Protein AF-A0A9P5S7V0-F1 (afdb_monomer)

Organism: NCBI:txid64525

Sequence (151 aa):
SNAIGNNGAQALSEAVKTNPTLTTLSLVNNLLGDSGAPALSGALKINSTLTTLELQSNSIRHIGAQALSAALDVNLTLTSLNLEYNLTGDNGAQVLYEALKQLYSDHFALLKKTRSEQKPPLWHYWGSPAFDWMLREVLHILAIFKPVVSL

Mean predicted aligned error: 12.83 Å

InterPro domains:
  IPR001611 Leucine-rich repeat [PF13516] (18-40)
  IPR001611 Leucine-rich repeat [PF13516] (47-69)
  IPR001611 Leucine-rich repeat [PF13516] (75-95)
  IPR027038 Ran GTPase-activating protein [PTHR24113] (2-105)
  IPR032675 Leucine-rich repeat domain superfamily [G3DSA:3.80.10.10] (1-120)

Foldseek 3Di:
DCQCEQVNLLVVLVVLLPDQAAAEDAPAQRQPELNSLLSNLVSLLRHQRHQEYHHENNQYAQNSLLSNLNSLLRHLRHNYDHHHNYHHPPNSVVSNVVSVVNSVVVVVVVVVVVVVVDDDDDPPCPPDPVVVVVVVVVVVVVVVPDDDPDD

Secondary structure (DSSP, 8-state):
----HHHHHHHHHHHHHH-SS--EEE-TT---HHHHHHHHHHHHTT-SS--EEE-TTS--BHHHHHHHHHHHTT-SS--EEE-TT-B-HHHHHHHHHHHHHHHHHHHHHHHHHHHHHS-S--TT-TT-HHHHHHHHHHHHHHHHT------

pLDDT: mean 73.36, std 17.11, range [37.09, 91.75]

Structure (mmCIF, N/CA/C/O backbone):
data_AF-A0A9P5S7V0-F1
#
_entry.id   AF-A0A9P5S7V0-F1
#
loop_
_atom_site.group_PDB
_atom_site.id
_atom_site.type_symbol
_atom_site.label_atom_id
_atom_site.label_alt_id
_atom_site.label_comp_id
_atom_site.label_asym_id
_atom_site.label_entity_id
_atom_site.label_seq_id
_atom_site.pdbx_PDB_ins_code
_atom_site.Cartn_x
_atom_site.Cartn_y
_atom_site.Cartn_z
_atom_site.occupancy
_atom_site.B_iso_or_equiv
_atom_site.auth_seq_id
_atom_site.auth_comp_id
_atom_site.auth_asym_id
_atom_site.auth_atom_id
_atom_site.pdbx_PDB_model_num
ATOM 1 N N . SER A 1 1 ? -3.559 -0.222 -17.811 1.00 53.03 1 SER A N 1
ATOM 2 C CA . SER A 1 1 ? -2.379 0.484 -17.292 1.00 53.03 1 SER A CA 1
ATOM 3 C C . SER A 1 1 ? -2.517 1.953 -17.607 1.00 53.03 1 SER A C 1
ATOM 5 O O . SER A 1 1 ? -2.733 2.250 -18.775 1.00 53.03 1 SER A O 1
ATOM 7 N N . ASN A 1 2 ? -2.432 2.844 -16.614 1.00 63.09 2 ASN A N 1
ATOM 8 C CA . ASN A 1 2 ? -2.445 4.295 -16.863 1.00 63.09 2 ASN A CA 1
ATOM 9 C C . ASN A 1 2 ? -1.030 4.892 -16.942 1.00 63.09 2 ASN A C 1
ATOM 11 O O . ASN A 1 2 ? -0.900 6.105 -17.050 1.00 63.09 2 ASN A O 1
ATOM 15 N N . ALA A 1 3 ? 0.021 4.059 -16.884 1.00 68.50 3 ALA A N 1
ATOM 16 C CA . ALA A 1 3 ? 1.425 4.474 -16.987 1.00 68.50 3 ALA A CA 1
ATOM 17 C C . ALA A 1 3 ? 1.804 5.666 -16.082 1.00 68.50 3 ALA A C 1
ATOM 19 O O . ALA A 1 3 ? 2.638 6.489 -16.445 1.00 68.50 3 ALA A O 1
ATOM 20 N N . ILE A 1 4 ? 1.201 5.738 -14.891 1.00 77.25 4 ILE A N 1
ATOM 21 C CA . ILE A 1 4 ? 1.467 6.769 -13.877 1.00 77.25 4 ILE A CA 1
ATOM 22 C C . ILE A 1 4 ? 2.973 6.855 -13.584 1.00 77.25 4 ILE A C 1
ATOM 24 O O . ILE A 1 4 ? 3.531 7.950 -13.476 1.00 77.25 4 ILE A O 1
ATOM 28 N N . GLY A 1 5 ? 3.632 5.693 -13.492 1.00 77.31 5 GLY A N 1
ATOM 29 C CA . GLY A 1 5 ? 5.067 5.593 -13.259 1.00 77.31 5 GLY A CA 1
ATOM 30 C C . GLY A 1 5 ? 5.497 6.223 -11.933 1.00 77.31 5 GLY A C 1
ATOM 31 O O . GLY A 1 5 ? 4.682 6.582 -11.082 1.00 77.31 5 GLY A O 1
ATOM 32 N N . ASN A 1 6 ? 6.806 6.383 -11.754 1.00 78.62 6 ASN A N 1
ATOM 33 C CA . ASN A 1 6 ? 7.385 6.864 -10.494 1.00 78.62 6 ASN A CA 1
ATOM 34 C C . ASN A 1 6 ? 6.966 8.305 -10.157 1.00 78.62 6 ASN A C 1
ATOM 36 O O . ASN A 1 6 ? 6.638 8.610 -9.014 1.00 78.62 6 ASN A O 1
ATOM 40 N N . ASN A 1 7 ? 6.942 9.189 -11.158 1.00 82.44 7 ASN A N 1
ATOM 41 C CA . ASN A 1 7 ? 6.613 10.602 -10.951 1.00 82.44 7 ASN A CA 1
ATOM 42 C C . ASN A 1 7 ? 5.131 10.784 -10.609 1.00 82.44 7 ASN A C 1
ATOM 44 O O . ASN A 1 7 ? 4.783 11.572 -9.732 1.00 82.44 7 ASN A O 1
ATOM 48 N N . GLY A 1 8 ? 4.251 10.024 -11.266 1.00 83.25 8 GLY A N 1
ATOM 49 C CA . GLY A 1 8 ? 2.839 10.034 -10.923 1.00 83.25 8 GLY A CA 1
ATOM 50 C C . GLY A 1 8 ? 2.579 9.398 -9.553 1.00 83.25 8 GLY A C 1
ATOM 51 O O . GLY A 1 8 ? 1.718 9.884 -8.826 1.00 83.25 8 GLY A O 1
ATOM 52 N N . ALA A 1 9 ? 3.360 8.384 -9.154 1.00 84.31 9 ALA A N 1
ATOM 53 C CA . ALA A 1 9 ? 3.319 7.830 -7.799 1.00 84.31 9 ALA A CA 1
ATOM 54 C C . ALA A 1 9 ? 3.605 8.913 -6.757 1.00 84.31 9 ALA A C 1
ATOM 56 O O . ALA A 1 9 ? 2.872 9.038 -5.784 1.00 84.31 9 ALA A O 1
ATOM 57 N N . GLN A 1 10 ? 4.636 9.728 -6.991 1.00 86.62 10 GLN A N 1
ATOM 58 C CA . GLN A 1 10 ? 5.008 10.821 -6.101 1.00 86.62 10 GLN A CA 1
ATOM 59 C C . GLN A 1 10 ? 3.902 11.877 -5.989 1.00 86.62 10 GLN A C 1
ATOM 61 O O . GLN A 1 10 ? 3.523 12.246 -4.879 1.00 86.62 10 GLN A O 1
ATOM 66 N N . ALA A 1 11 ? 3.335 12.311 -7.117 1.00 86.25 11 ALA A N 1
ATOM 67 C CA . ALA A 1 11 ? 2.231 13.270 -7.115 1.00 86.25 11 ALA A CA 1
ATOM 68 C C . ALA A 1 11 ? 0.988 12.719 -6.389 1.00 86.25 11 ALA A C 1
ATOM 70 O O . ALA A 1 11 ? 0.344 13.423 -5.610 1.00 86.25 11 ALA A O 1
ATOM 71 N N . LEU A 1 12 ? 0.670 11.437 -6.592 1.00 87.44 12 LEU A N 1
ATOM 72 C CA . LEU A 1 12 ? -0.420 10.772 -5.881 1.00 87.44 12 LEU A CA 1
ATOM 73 C C . LEU A 1 12 ? -0.150 10.664 -4.385 1.00 87.44 12 LEU A C 1
ATOM 75 O O . LEU A 1 12 ? -1.057 10.893 -3.594 1.00 87.44 12 LEU A O 1
ATOM 79 N N . SER A 1 13 ? 1.079 10.361 -3.981 1.00 87.00 13 SER A N 1
ATOM 80 C CA . SER A 1 13 ? 1.465 10.317 -2.573 1.00 87.00 13 SER A CA 1
ATOM 81 C C . SER A 1 13 ? 1.233 11.648 -1.866 1.00 87.00 13 SER A C 1
ATOM 83 O O . SER A 1 13 ? 0.723 11.668 -0.745 1.00 87.00 13 SER A O 1
ATOM 85 N N . GLU A 1 14 ? 1.548 12.768 -2.513 1.00 88.31 14 GLU A N 1
ATOM 86 C CA . GLU A 1 14 ? 1.282 14.102 -1.962 1.00 88.31 14 GLU A CA 1
ATOM 87 C C . GLU A 1 14 ? -0.221 14.372 -1.805 1.00 88.31 14 GLU A C 1
ATOM 89 O O . GLU A 1 14 ? -0.657 14.896 -0.773 1.00 88.31 14 GLU A O 1
ATOM 94 N N . ALA A 1 15 ? -1.029 13.938 -2.776 1.00 87.75 15 ALA A N 1
ATOM 95 C CA . ALA A 1 15 ? -2.483 14.037 -2.701 1.00 87.75 15 ALA A CA 1
ATOM 96 C C . ALA A 1 15 ? -3.068 13.146 -1.590 1.00 87.75 15 ALA A C 1
ATOM 98 O O . ALA A 1 15 ? -3.876 13.606 -0.786 1.00 87.75 15 ALA A O 1
ATOM 99 N N . VAL A 1 16 ? -2.638 11.885 -1.492 1.00 88.56 16 VAL A N 1
ATOM 100 C CA . VAL A 1 16 ? -3.121 10.919 -0.489 1.00 88.56 16 VAL A CA 1
ATOM 101 C C . VAL A 1 16 ? -2.769 11.379 0.919 1.00 88.56 16 VAL A C 1
ATOM 103 O O . VAL A 1 16 ? -3.610 11.329 1.811 1.00 88.56 16 VAL A O 1
ATOM 106 N N . LYS A 1 17 ? -1.556 11.895 1.120 1.00 88.56 17 LYS A N 1
ATOM 107 C CA . LYS A 1 17 ? -1.085 12.404 2.414 1.00 88.56 17 LYS A CA 1
ATOM 108 C C . LYS A 1 17 ? -2.016 13.454 3.027 1.00 88.56 17 LYS A C 1
ATOM 110 O O . LYS A 1 17 ? -2.114 13.531 4.247 1.00 88.56 17 LYS A O 1
ATOM 115 N N . THR A 1 18 ? -2.663 14.272 2.201 1.00 86.06 18 THR A N 1
ATOM 116 C CA . THR A 1 18 ? -3.497 15.395 2.652 1.00 86.06 18 THR A CA 1
ATOM 117 C C . THR A 1 18 ? -4.993 15.133 2.518 1.00 86.06 18 THR A C 1
ATOM 119 O O . THR A 1 18 ? -5.785 15.946 2.988 1.00 86.06 18 THR A O 1
ATOM 122 N N . ASN A 1 19 ? -5.397 14.011 1.916 1.00 86.94 19 ASN A N 1
ATOM 123 C CA . ASN A 1 19 ? -6.800 13.706 1.673 1.00 86.94 19 ASN A CA 1
ATOM 124 C C . ASN A 1 19 ? -7.474 13.102 2.926 1.00 86.94 19 ASN A C 1
ATOM 126 O O . ASN A 1 19 ? -7.164 11.968 3.302 1.00 86.94 19 ASN A O 1
ATOM 130 N N . PRO A 1 20 ? -8.432 13.808 3.560 1.00 86.44 20 PRO A N 1
ATOM 131 C CA . PRO A 1 20 ? -9.055 13.345 4.794 1.00 86.44 20 PRO A CA 1
ATOM 132 C C . PRO A 1 20 ? -10.262 12.421 4.560 1.00 86.44 20 PRO A C 1
ATOM 134 O O . PRO A 1 20 ? -10.887 11.988 5.522 1.00 86.44 20 PRO A O 1
ATOM 137 N N . THR A 1 21 ? -10.636 12.135 3.310 1.00 90.25 21 THR A N 1
ATOM 138 C CA . THR A 1 21 ? -11.846 11.359 2.983 1.00 90.25 21 THR A CA 1
ATOM 139 C C . THR A 1 21 ? -11.570 10.096 2.179 1.00 90.25 21 THR A C 1
ATOM 141 O O . THR A 1 21 ? -12.439 9.230 2.093 1.00 90.25 21 THR A O 1
ATOM 144 N N . LEU A 1 22 ? -10.385 9.969 1.582 1.00 90.88 22 LEU A N 1
ATOM 145 C CA . LEU A 1 22 ? -10.043 8.827 0.748 1.00 90.88 22 LEU A CA 1
ATOM 146 C C . LEU A 1 22 ? -9.828 7.573 1.600 1.00 90.88 22 LEU A C 1
ATOM 148 O O . LEU A 1 22 ? -8.841 7.468 2.318 1.00 90.88 22 LEU A O 1
ATOM 152 N N . THR A 1 23 ? -10.732 6.604 1.469 1.00 90.94 23 THR A N 1
ATOM 153 C CA . THR A 1 23 ? -10.661 5.319 2.181 1.00 90.94 23 THR A CA 1
ATOM 154 C C . THR A 1 23 ? -10.072 4.196 1.332 1.00 90.94 23 THR A C 1
ATOM 156 O O . THR A 1 23 ? -9.454 3.282 1.867 1.00 90.94 23 THR A O 1
ATOM 159 N N . THR A 1 24 ? -10.229 4.260 0.008 1.00 90.31 24 THR A N 1
ATOM 160 C CA . THR A 1 24 ? -9.762 3.228 -0.929 1.00 90.31 24 THR A CA 1
ATOM 161 C C . THR A 1 24 ? -8.972 3.860 -2.065 1.00 90.31 24 THR A C 1
ATOM 163 O O . THR A 1 24 ? -9.449 4.795 -2.707 1.00 90.31 24 THR A O 1
ATOM 166 N N . LEU A 1 25 ? -7.780 3.330 -2.338 1.00 90.50 25 LEU A N 1
ATOM 167 C CA . LEU A 1 25 ? -6.928 3.746 -3.447 1.00 90.50 25 LEU A CA 1
ATOM 168 C C . LEU A 1 25 ? -6.529 2.530 -4.281 1.00 90.50 25 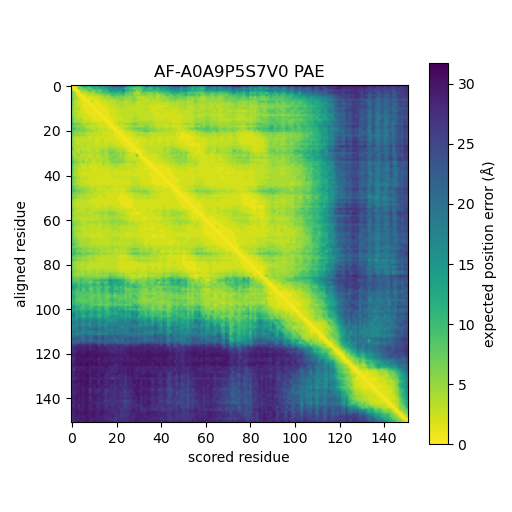LEU A C 1
ATOM 170 O O . LEU A 1 25 ? -5.844 1.636 -3.788 1.00 90.50 25 LEU A O 1
ATOM 174 N N . SER A 1 26 ? -6.914 2.539 -5.559 1.00 90.44 26 SER A N 1
ATOM 175 C CA . SER A 1 26 ? -6.518 1.510 -6.518 1.00 90.44 26 SER A CA 1
ATOM 176 C C . SER A 1 26 ? -5.538 2.050 -7.543 1.00 90.44 26 SER A C 1
ATOM 178 O O . SER A 1 26 ? -5.831 2.980 -8.295 1.00 90.44 26 SER A O 1
ATOM 180 N N . LEU A 1 27 ? -4.349 1.454 -7.554 1.00 88.06 27 LEU A N 1
ATOM 181 C CA . LEU A 1 27 ? -3.259 1.749 -8.472 1.00 88.06 27 LEU A CA 1
ATOM 182 C C . LEU A 1 27 ? -2.854 0.504 -9.259 1.00 88.06 27 LEU A C 1
ATOM 184 O O . LEU A 1 27 ? -1.711 0.404 -9.700 1.00 88.06 27 LEU A O 1
ATOM 188 N N . VAL A 1 28 ? -3.783 -0.412 -9.515 1.00 87.62 28 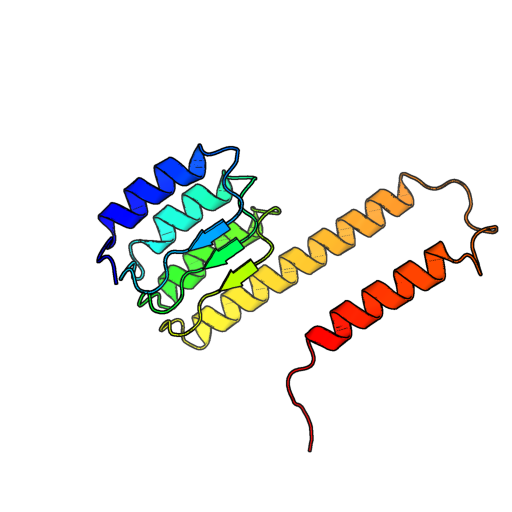VAL A N 1
ATOM 189 C CA . VAL A 1 28 ? -3.543 -1.623 -10.310 1.00 87.62 28 VAL A CA 1
ATOM 190 C C . VAL A 1 28 ? -2.917 -1.290 -11.671 1.00 87.62 28 VAL A C 1
ATOM 192 O O . VAL A 1 28 ? -3.428 -0.461 -12.427 1.00 87.62 28 VAL A O 1
ATOM 195 N N . ASN A 1 29 ? -1.831 -1.986 -12.014 1.00 87.38 29 ASN A N 1
ATOM 196 C CA . ASN A 1 29 ? -1.174 -1.922 -13.319 1.00 87.38 29 ASN A CA 1
ATOM 197 C C . ASN A 1 29 ? -0.653 -0.518 -13.694 1.00 87.38 29 ASN A C 1
ATOM 199 O O . ASN A 1 29 ? -0.895 -0.034 -14.799 1.00 87.38 29 ASN A O 1
ATOM 203 N N . ASN A 1 30 ? 0.063 0.159 -12.794 1.00 87.38 30 ASN A N 1
ATOM 204 C CA . ASN A 1 30 ? 0.560 1.529 -12.991 1.00 87.38 30 ASN A CA 1
ATOM 205 C C . ASN A 1 30 ? 2.084 1.683 -13.054 1.00 87.38 30 ASN A C 1
ATOM 207 O O . ASN A 1 30 ? 2.570 2.812 -13.126 1.00 87.38 30 ASN A O 1
ATOM 211 N N . LEU A 1 31 ? 2.823 0.570 -13.116 1.00 85.81 31 LEU A N 1
ATOM 212 C CA . LEU A 1 31 ? 4.280 0.550 -13.301 1.00 85.81 31 LEU A CA 1
ATOM 213 C C . LEU A 1 31 ? 5.037 1.391 -12.255 1.00 85.81 31 LEU A C 1
ATOM 215 O O . LEU A 1 31 ? 6.005 2.072 -12.583 1.00 85.81 31 LEU A O 1
ATOM 219 N N . LEU A 1 32 ? 4.589 1.356 -10.997 1.00 86.38 32 LEU A N 1
ATOM 220 C CA . LEU A 1 32 ? 5.201 2.124 -9.904 1.00 86.38 32 LEU A CA 1
ATOM 221 C C . LEU A 1 32 ? 6.644 1.694 -9.604 1.00 86.38 32 LEU A C 1
ATOM 223 O O . LEU A 1 32 ? 7.447 2.509 -9.156 1.00 86.38 32 LEU A O 1
ATOM 227 N N . GLY A 1 33 ? 6.961 0.410 -9.799 1.00 86.62 33 GLY A N 1
ATOM 228 C CA . GLY A 1 33 ? 8.270 -0.161 -9.496 1.00 86.62 33 GLY A CA 1
ATOM 229 C C . GLY A 1 33 ? 8.720 0.039 -8.043 1.00 86.62 33 GLY A C 1
ATOM 230 O O . GLY A 1 33 ? 7.962 0.455 -7.166 1.00 86.62 33 GLY A O 1
ATOM 231 N N . ASP A 1 34 ? 9.999 -0.236 -7.785 1.00 88.06 34 ASP A N 1
ATOM 232 C CA . ASP A 1 34 ? 10.603 -0.005 -6.465 1.00 88.06 34 ASP A CA 1
ATOM 233 C C . ASP A 1 34 ? 10.791 1.481 -6.145 1.00 88.06 34 ASP A C 1
ATOM 235 O O . ASP A 1 34 ? 10.849 1.854 -4.979 1.00 88.06 34 ASP A O 1
ATOM 239 N N . SER A 1 35 ? 10.882 2.344 -7.158 1.00 87.56 35 SER A N 1
ATOM 240 C CA . SER A 1 35 ? 11.130 3.775 -6.960 1.00 87.56 35 SER A CA 1
ATOM 241 C C . SER A 1 35 ? 9.876 4.553 -6.553 1.00 87.56 35 SER A C 1
ATOM 243 O O . SER A 1 35 ? 9.996 5.555 -5.852 1.00 87.56 35 SER A O 1
ATOM 245 N N . GLY A 1 36 ? 8.678 4.110 -6.953 1.00 86.94 36 GLY A N 1
ATOM 246 C CA . GLY A 1 36 ? 7.413 4.729 -6.540 1.00 86.94 36 GLY A CA 1
ATOM 247 C C . GLY A 1 36 ? 6.943 4.312 -5.140 1.00 86.94 36 GLY A C 1
ATOM 248 O O . GLY A 1 36 ? 6.257 5.076 -4.460 1.00 86.94 36 GLY A O 1
ATOM 249 N N . ALA A 1 37 ? 7.336 3.125 -4.669 1.00 89.81 37 ALA A N 1
ATOM 250 C CA . ALA A 1 37 ? 6.892 2.581 -3.383 1.00 89.81 37 ALA A CA 1
ATOM 251 C C . ALA A 1 37 ? 7.312 3.414 -2.143 1.00 89.81 37 ALA A C 1
ATOM 253 O O . ALA A 1 37 ? 6.472 3.601 -1.260 1.00 89.81 37 ALA A O 1
ATOM 254 N N . PRO A 1 38 ? 8.533 3.989 -2.053 1.00 91.75 38 PRO A N 1
ATOM 255 C CA . PRO A 1 38 ? 8.917 4.874 -0.951 1.00 91.75 38 PRO A CA 1
ATOM 256 C C . PRO A 1 38 ? 8.049 6.127 -0.829 1.00 91.75 38 PRO A C 1
ATOM 258 O O . PRO A 1 38 ? 7.737 6.550 0.284 1.00 91.75 38 PRO A O 1
ATOM 261 N N . ALA A 1 39 ? 7.618 6.703 -1.955 1.00 90.75 39 ALA A N 1
ATOM 262 C CA . ALA A 1 39 ? 6.729 7.858 -1.934 1.00 90.75 39 ALA A CA 1
ATOM 263 C C . ALA A 1 39 ? 5.367 7.482 -1.334 1.00 90.75 39 ALA A C 1
ATOM 265 O O . ALA A 1 39 ? 4.834 8.205 -0.491 1.00 90.75 39 ALA A O 1
ATOM 266 N N . LEU A 1 40 ? 4.792 6.343 -1.740 1.00 90.75 40 LEU A N 1
ATOM 267 C CA . LEU A 1 40 ? 3.530 5.838 -1.180 1.00 90.75 40 LEU A CA 1
ATOM 268 C C . LEU A 1 40 ? 3.674 5.500 0.303 1.00 90.75 40 LEU A C 1
ATOM 270 O O . LEU A 1 40 ? 2.836 5.911 1.099 1.00 90.75 40 LEU A O 1
ATOM 274 N N . SER A 1 41 ? 4.770 4.848 0.689 1.00 91.50 41 SER A N 1
ATOM 275 C CA . SER A 1 41 ? 5.104 4.586 2.091 1.00 91.50 41 SER A CA 1
ATOM 276 C C . SER A 1 41 ? 5.098 5.872 2.921 1.00 91.50 41 SER A C 1
ATOM 278 O O . SER A 1 41 ? 4.392 5.956 3.923 1.00 91.50 41 SER A O 1
ATOM 280 N N . GLY A 1 42 ? 5.795 6.922 2.477 1.00 91.75 42 GLY A N 1
ATOM 281 C CA . GLY A 1 42 ? 5.822 8.208 3.180 1.00 91.75 42 GLY A CA 1
ATOM 282 C C . GLY A 1 42 ? 4.441 8.855 3.340 1.00 91.75 42 GLY A C 1
ATOM 283 O O . GLY A 1 42 ? 4.166 9.453 4.381 1.00 91.75 42 GLY A O 1
ATOM 284 N N . ALA A 1 43 ? 3.562 8.713 2.346 1.00 91.31 43 ALA A N 1
ATOM 285 C CA . ALA A 1 43 ? 2.183 9.191 2.432 1.00 91.31 43 ALA A CA 1
ATOM 286 C C . ALA A 1 43 ? 1.348 8.373 3.423 1.00 91.31 43 ALA A C 1
ATOM 288 O O . ALA A 1 43 ? 0.645 8.953 4.249 1.00 91.31 43 ALA A O 1
ATOM 289 N N . LEU A 1 44 ? 1.470 7.043 3.389 1.00 90.31 44 LEU A N 1
ATOM 290 C CA . LEU A 1 44 ? 0.779 6.135 4.303 1.00 90.31 44 LEU A CA 1
ATOM 291 C C . LEU A 1 44 ? 1.160 6.388 5.761 1.00 90.31 44 LEU A C 1
ATOM 293 O O . LEU A 1 44 ? 0.297 6.329 6.618 1.00 90.31 44 LEU A O 1
ATOM 297 N N . LYS A 1 45 ? 2.408 6.741 6.076 1.00 90.81 45 LYS A N 1
ATOM 298 C CA . LYS A 1 45 ? 2.797 7.059 7.467 1.00 90.81 45 LYS A CA 1
ATOM 299 C C . LYS A 1 45 ? 2.028 8.234 8.078 1.00 90.81 45 LYS A C 1
ATOM 301 O O . LYS A 1 45 ? 2.030 8.396 9.292 1.00 90.81 45 LYS A O 1
ATOM 306 N N . ILE A 1 46 ? 1.448 9.086 7.237 1.00 90.81 46 ILE A N 1
ATOM 307 C CA . ILE A 1 46 ? 0.817 10.345 7.639 1.00 90.81 46 ILE A CA 1
ATOM 308 C C . ILE A 1 46 ? -0.696 10.277 7.450 1.00 90.81 46 ILE A C 1
ATOM 310 O O . ILE A 1 46 ? -1.440 10.819 8.264 1.00 90.81 46 ILE A O 1
ATOM 314 N N . ASN A 1 47 ? -1.154 9.621 6.385 1.00 89.00 47 ASN A N 1
ATOM 315 C CA . ASN A 1 47 ? -2.568 9.437 6.128 1.00 89.00 47 ASN A CA 1
ATOM 316 C C . ASN A 1 47 ? -3.176 8.458 7.152 1.00 89.00 47 ASN A C 1
ATOM 318 O O . ASN A 1 47 ? -2.680 7.350 7.338 1.00 89.00 47 ASN A O 1
ATOM 322 N N . SER A 1 48 ? -4.267 8.882 7.788 1.00 86.75 48 SER A N 1
ATOM 323 C CA . SER A 1 48 ? -4.992 8.131 8.819 1.00 86.75 48 SER A CA 1
ATOM 324 C C . SER A 1 48 ? -6.421 7.758 8.404 1.00 86.75 48 SER A C 1
ATOM 326 O O . SER A 1 48 ? -7.272 7.490 9.250 1.00 86.75 48 SER A O 1
ATOM 328 N N . THR A 1 49 ? -6.721 7.810 7.107 1.00 89.25 49 THR A N 1
ATOM 329 C CA . THR A 1 49 ? -8.082 7.672 6.560 1.00 89.25 49 THR A CA 1
ATOM 330 C C . THR A 1 49 ? -8.185 6.548 5.535 1.00 89.25 49 THR A C 1
ATOM 332 O O . THR A 1 49 ? -9.249 5.945 5.388 1.00 89.25 49 THR A O 1
ATOM 335 N N . LEU A 1 50 ? -7.077 6.222 4.871 1.00 89.38 50 LEU A N 1
ATOM 336 C CA . LEU A 1 50 ? -6.976 5.158 3.893 1.00 89.38 50 LEU A CA 1
ATOM 337 C C . LEU A 1 50 ? -6.981 3.797 4.591 1.00 89.38 50 LEU A C 1
ATOM 339 O O . LEU A 1 50 ? -6.081 3.470 5.360 1.00 89.38 50 LEU A O 1
ATOM 343 N N . THR A 1 51 ? -7.979 2.983 4.266 1.00 86.56 51 THR A N 1
ATOM 344 C CA . THR A 1 51 ? -8.143 1.629 4.801 1.00 86.56 51 THR A CA 1
ATOM 345 C C . THR A 1 51 ? -7.731 0.561 3.795 1.00 86.56 51 THR A C 1
ATOM 347 O O . THR A 1 51 ? -7.261 -0.501 4.196 1.00 86.56 51 THR A O 1
ATOM 350 N N . THR A 1 52 ? -7.855 0.841 2.493 1.00 86.38 52 THR A N 1
ATOM 351 C CA . THR A 1 52 ? -7.584 -0.126 1.419 1.00 86.38 52 THR A CA 1
ATOM 352 C C . THR A 1 52 ? -6.642 0.441 0.361 1.00 86.38 52 THR A C 1
ATOM 354 O O . THR A 1 52 ? -6.911 1.496 -0.221 1.00 86.38 52 THR A O 1
ATOM 357 N N . LEU A 1 53 ? -5.560 -0.288 0.075 1.00 89.69 53 LEU A N 1
ATOM 358 C CA . LEU A 1 53 ? -4.587 0.032 -0.967 1.00 89.69 53 LEU A CA 1
ATOM 359 C C . LEU A 1 53 ? -4.361 -1.160 -1.909 1.00 89.69 53 LEU A C 1
ATOM 361 O O . LEU A 1 53 ? -3.898 -2.226 -1.507 1.00 89.69 53 LEU A O 1
ATOM 365 N N . GLU A 1 54 ? -4.636 -0.946 -3.189 1.00 89.19 54 GLU A N 1
ATOM 366 C CA . GLU A 1 54 ? -4.495 -1.932 -4.261 1.00 89.19 54 GLU A CA 1
ATOM 367 C C . GLU A 1 54 ? -3.316 -1.571 -5.178 1.00 89.19 54 GLU A C 1
ATOM 369 O O . GLU A 1 54 ? -3.329 -0.548 -5.867 1.00 89.19 54 GLU A O 1
ATOM 374 N N . LEU A 1 55 ? -2.274 -2.406 -5.183 1.00 88.38 55 LEU A N 1
ATOM 375 C CA . LEU A 1 55 ? -1.018 -2.207 -5.914 1.00 88.38 55 LEU A CA 1
ATOM 376 C C . LEU A 1 55 ? -0.686 -3.365 -6.860 1.00 88.38 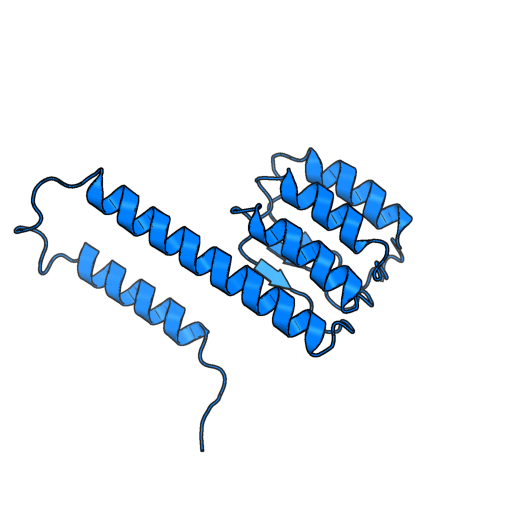55 LEU A C 1
ATOM 378 O O . LEU A 1 55 ? 0.476 -3.561 -7.225 1.00 88.38 55 LEU A O 1
ATOM 382 N N . GLN A 1 56 ? -1.677 -4.115 -7.318 1.00 87.75 56 GLN A N 1
ATOM 383 C CA . GLN A 1 56 ? -1.469 -5.291 -8.153 1.00 87.75 56 GLN A CA 1
ATOM 384 C C . GLN A 1 56 ? -0.781 -4.937 -9.479 1.00 87.75 56 GLN A C 1
ATOM 386 O O . GLN A 1 56 ? -1.051 -3.891 -10.069 1.00 87.75 56 GLN A O 1
ATOM 391 N N . SER A 1 57 ? 0.080 -5.820 -9.993 1.00 86.88 57 SER A N 1
ATOM 392 C CA . SER A 1 57 ? 0.751 -5.641 -11.298 1.00 86.88 57 SER A CA 1
ATOM 393 C C . SER A 1 57 ? 1.565 -4.339 -11.440 1.00 86.88 57 SER A C 1
ATOM 395 O O . SER A 1 57 ? 1.545 -3.701 -12.490 1.00 86.88 57 SER A O 1
ATOM 397 N N . ASN A 1 58 ? 2.285 -3.905 -10.402 1.00 87.19 58 ASN A N 1
ATOM 398 C CA . ASN A 1 58 ? 3.066 -2.658 -10.427 1.00 87.19 58 ASN A CA 1
ATOM 399 C C . ASN A 1 58 ? 4.578 -2.841 -10.558 1.00 87.19 58 ASN A C 1
ATOM 401 O O . ASN A 1 58 ? 5.316 -1.860 -10.467 1.00 87.19 58 ASN A O 1
ATOM 405 N N . SER A 1 59 ? 5.051 -4.066 -10.795 1.00 88.69 59 SER A N 1
ATOM 406 C CA . SER A 1 59 ? 6.483 -4.390 -10.850 1.00 88.69 59 SER A CA 1
ATOM 407 C C . SER A 1 59 ? 7.246 -4.006 -9.574 1.00 88.69 59 SER A C 1
ATOM 409 O O . SER A 1 59 ? 8.452 -3.763 -9.627 1.00 88.69 59 SER A O 1
ATOM 411 N N . ILE A 1 60 ? 6.556 -3.954 -8.430 1.00 87.38 60 ILE A N 1
ATOM 412 C CA . ILE A 1 60 ? 7.160 -3.738 -7.112 1.00 87.38 60 ILE A CA 1
ATOM 413 C C . ILE A 1 60 ? 7.956 -4.991 -6.752 1.00 87.38 60 ILE A C 1
ATOM 415 O O . ILE A 1 60 ? 7.456 -6.108 -6.891 1.00 87.38 60 ILE A O 1
ATOM 419 N N . ARG A 1 61 ? 9.200 -4.830 -6.314 1.00 88.50 61 ARG A N 1
ATOM 420 C CA . ARG A 1 61 ? 10.072 -5.927 -5.890 1.00 88.50 61 ARG A CA 1
ATOM 421 C C . ARG A 1 61 ? 10.315 -5.845 -4.386 1.00 88.50 61 ARG A C 1
ATOM 423 O O . ARG A 1 61 ? 9.621 -5.130 -3.665 1.00 88.50 61 ARG A O 1
ATOM 430 N N . HIS A 1 62 ? 11.278 -6.620 -3.897 1.00 85.06 62 HIS A N 1
ATOM 431 C CA . HIS A 1 62 ? 11.605 -6.693 -2.473 1.00 85.06 62 HIS A CA 1
ATOM 432 C C . HIS A 1 62 ? 11.912 -5.319 -1.845 1.00 85.06 62 HIS A C 1
ATOM 434 O O . HIS A 1 62 ? 11.477 -5.067 -0.726 1.00 85.06 62 HIS A O 1
ATOM 440 N N . ILE A 1 63 ? 12.587 -4.410 -2.563 1.00 88.94 63 ILE A N 1
ATOM 441 C CA . ILE A 1 63 ? 12.928 -3.072 -2.049 1.00 88.94 63 ILE A CA 1
ATOM 442 C C . ILE A 1 63 ? 11.662 -2.235 -1.842 1.00 88.94 63 ILE A C 1
ATOM 444 O O . ILE A 1 63 ? 11.475 -1.636 -0.782 1.00 88.94 63 ILE A O 1
ATOM 448 N N . GLY A 1 64 ? 10.761 -2.212 -2.826 1.00 88.12 64 GLY A N 1
ATOM 449 C CA . GLY A 1 64 ? 9.502 -1.492 -2.690 1.00 88.12 64 GLY A CA 1
ATOM 450 C C . GLY A 1 64 ? 8.584 -2.108 -1.630 1.00 88.12 64 GLY A C 1
ATOM 451 O O . GLY A 1 64 ? 7.956 -1.373 -0.870 1.00 88.12 64 GLY A O 1
ATOM 452 N N . ALA A 1 65 ? 8.560 -3.438 -1.506 1.00 86.12 65 ALA A N 1
ATOM 453 C CA . ALA A 1 65 ? 7.830 -4.125 -0.439 1.00 86.12 65 ALA A CA 1
ATOM 454 C C . ALA A 1 65 ? 8.347 -3.745 0.959 1.00 86.12 65 ALA A C 1
ATOM 456 O O . ALA A 1 65 ? 7.544 -3.454 1.843 1.00 86.12 65 ALA A O 1
ATOM 457 N N . GLN A 1 66 ? 9.668 -3.665 1.142 1.00 88.94 66 GLN A N 1
ATOM 458 C CA . GLN A 1 66 ? 10.288 -3.221 2.394 1.00 88.94 66 GLN A CA 1
ATOM 459 C C . GLN A 1 66 ? 9.969 -1.754 2.719 1.00 88.94 66 GLN A C 1
ATOM 461 O O . GLN A 1 66 ? 9.785 -1.384 3.878 1.00 88.94 66 GLN A O 1
ATOM 466 N N . ALA A 1 67 ? 9.872 -0.891 1.707 1.00 90.44 67 ALA A N 1
ATOM 467 C CA . ALA A 1 67 ? 9.434 0.481 1.930 1.00 90.44 67 ALA 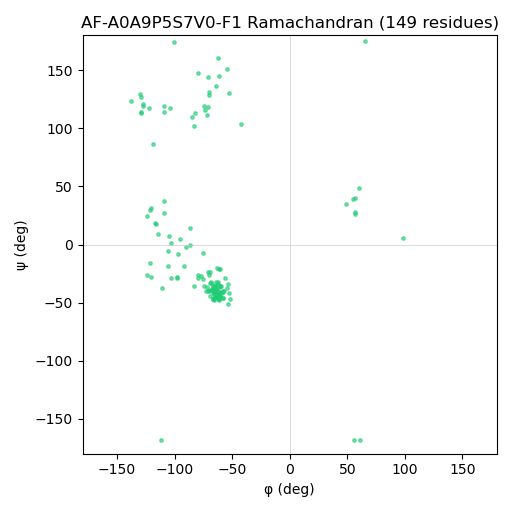A CA 1
ATOM 468 C C . ALA A 1 67 ? 7.979 0.525 2.427 1.00 90.44 67 ALA A C 1
ATOM 470 O O . ALA A 1 67 ? 7.674 1.257 3.370 1.00 90.44 67 ALA A O 1
ATOM 471 N N . LEU A 1 68 ? 7.084 -0.259 1.819 1.00 88.94 68 LEU A N 1
ATOM 472 C CA . LEU A 1 68 ? 5.675 -0.332 2.215 1.00 88.94 68 LEU A CA 1
ATOM 473 C C . LEU A 1 68 ? 5.497 -0.931 3.616 1.00 88.94 68 LEU A C 1
ATOM 475 O O . LEU A 1 68 ? 4.708 -0.397 4.391 1.00 88.94 68 LEU A O 1
ATOM 479 N N . SER A 1 69 ? 6.259 -1.966 3.981 1.00 85.44 69 SER A N 1
ATOM 480 C CA . SER A 1 69 ? 6.194 -2.563 5.323 1.00 85.44 69 SER A CA 1
ATOM 481 C C . SER A 1 69 ? 6.529 -1.550 6.418 1.00 85.44 69 SER A C 1
ATOM 483 O O . SER A 1 69 ? 5.804 -1.442 7.399 1.00 85.44 69 SER A O 1
ATOM 485 N N . ALA A 1 70 ? 7.537 -0.702 6.198 1.00 88.00 70 ALA A N 1
ATOM 486 C CA . ALA A 1 70 ? 7.898 0.345 7.149 1.00 88.00 70 ALA A CA 1
ATOM 487 C C . ALA A 1 70 ? 6.787 1.391 7.361 1.00 88.00 70 ALA A C 1
ATOM 489 O O . ALA A 1 70 ? 6.843 2.146 8.331 1.00 88.00 70 ALA A O 1
ATOM 490 N N . ALA A 1 71 ? 5.825 1.514 6.437 1.00 88.00 71 ALA A N 1
ATOM 491 C CA . ALA A 1 71 ? 4.629 2.327 6.649 1.00 88.00 71 ALA A CA 1
ATOM 492 C C . ALA A 1 71 ? 3.548 1.581 7.431 1.00 88.00 71 ALA A C 1
ATOM 494 O O . ALA A 1 71 ? 2.880 2.207 8.247 1.00 88.00 71 ALA A O 1
ATOM 495 N N . LEU A 1 72 ? 3.404 0.272 7.219 1.00 83.81 72 LEU A N 1
ATOM 496 C CA . LEU A 1 72 ? 2.483 -0.579 7.977 1.00 83.81 72 LEU A CA 1
ATOM 497 C C . LEU A 1 72 ? 2.833 -0.626 9.470 1.00 83.81 72 LEU A C 1
ATOM 499 O O . LEU A 1 72 ? 1.932 -0.631 10.297 1.00 83.81 72 LEU A O 1
ATOM 503 N N . ASP A 1 73 ? 4.120 -0.562 9.817 1.00 83.31 73 ASP A N 1
ATOM 504 C CA . ASP A 1 73 ? 4.572 -0.542 11.217 1.00 83.31 73 ASP A CA 1
ATOM 505 C C . ASP A 1 73 ? 4.055 0.669 12.018 1.00 83.31 73 ASP A C 1
ATOM 507 O O . ASP A 1 73 ? 4.039 0.648 13.246 1.00 83.31 73 ASP A O 1
ATOM 511 N N . VAL A 1 74 ? 3.655 1.750 11.339 1.00 84.44 74 VAL A N 1
ATOM 512 C CA . VAL A 1 74 ? 3.188 2.993 11.980 1.00 84.44 74 VAL A CA 1
ATOM 513 C C . VAL A 1 74 ? 1.757 3.373 11.607 1.00 84.44 74 VAL A C 1
ATOM 515 O O . VAL A 1 74 ? 1.078 4.029 12.397 1.00 84.44 74 VAL A O 1
ATOM 518 N N . ASN A 1 75 ? 1.277 2.989 10.424 1.00 82.56 75 ASN A N 1
ATOM 519 C CA . ASN A 1 75 ? -0.088 3.260 9.994 1.00 82.56 75 ASN A CA 1
ATOM 520 C C . ASN A 1 75 ? -1.028 2.170 10.528 1.00 82.56 75 ASN A C 1
ATOM 522 O O . ASN A 1 75 ? -1.040 1.048 10.037 1.00 82.56 75 ASN A O 1
ATOM 526 N N . LEU A 1 76 ? -1.868 2.548 11.494 1.00 79.88 76 LEU A N 1
ATOM 527 C CA . LEU A 1 76 ? -2.857 1.665 12.125 1.00 79.88 76 LEU A CA 1
ATOM 528 C C . LEU A 1 76 ? -4.231 1.666 11.432 1.00 79.88 76 LEU A C 1
ATOM 530 O O . LEU A 1 76 ? -5.153 0.992 11.885 1.00 79.88 76 LEU A O 1
ATOM 534 N N . THR A 1 77 ? -4.400 2.468 10.382 1.00 83.56 77 THR A N 1
ATOM 535 C CA . THR A 1 77 ? -5.677 2.653 9.672 1.00 83.56 77 THR A CA 1
ATOM 536 C C . THR A 1 77 ? -5.790 1.798 8.419 1.00 83.56 77 THR A C 1
ATOM 538 O O . THR A 1 77 ? -6.899 1.403 8.058 1.00 83.56 77 THR A O 1
ATOM 541 N N . LEU A 1 78 ? -4.660 1.457 7.792 1.00 82.50 78 LEU A N 1
ATOM 542 C CA . LEU A 1 78 ? -4.643 0.580 6.630 1.00 82.50 78 LEU A CA 1
ATOM 543 C C . LEU A 1 78 ? -4.912 -0.866 7.066 1.00 82.50 78 LEU A C 1
ATOM 545 O O . LEU A 1 78 ? -4.120 -1.472 7.782 1.00 82.50 78 LEU A O 1
ATOM 549 N N . THR A 1 79 ? -6.031 -1.425 6.614 1.00 81.81 79 THR A N 1
ATOM 550 C CA . THR A 1 79 ? -6.468 -2.789 6.947 1.00 81.81 79 THR A CA 1
ATOM 551 C C . THR A 1 79 ? -6.286 -3.766 5.792 1.00 81.81 79 THR A C 1
ATOM 553 O O . THR A 1 79 ? -6.270 -4.975 6.015 1.00 81.81 79 THR A O 1
ATOM 556 N N . SER A 1 80 ? -6.140 -3.263 4.564 1.00 81.44 80 SER A N 1
ATOM 557 C CA . SER A 1 80 ? -5.991 -4.077 3.360 1.00 81.44 80 SER A CA 1
ATOM 558 C C . SER A 1 80 ? -4.913 -3.513 2.433 1.00 81.44 80 SER A C 1
ATOM 560 O O . SER A 1 80 ? -4.986 -2.361 2.000 1.00 81.44 80 SER A O 1
ATOM 562 N N . LEU A 1 81 ? -3.919 -4.347 2.111 1.00 86.31 81 LEU A N 1
ATOM 563 C CA . LEU A 1 81 ? -2.866 -4.070 1.135 1.00 86.31 81 LEU A CA 1
ATOM 564 C C . LEU A 1 81 ? -2.771 -5.241 0.153 1.00 86.31 81 LEU A C 1
ATOM 566 O O . LEU A 1 81 ? -2.365 -6.337 0.539 1.00 86.31 81 LEU A O 1
ATOM 570 N N . ASN A 1 82 ? -3.103 -5.007 -1.118 1.00 83.06 82 ASN A N 1
ATOM 571 C CA . ASN A 1 82 ? -2.989 -6.025 -2.160 1.00 83.06 82 ASN A CA 1
ATOM 572 C C . ASN A 1 82 ? -1.761 -5.776 -3.050 1.00 83.06 82 ASN A C 1
ATOM 574 O O . ASN A 1 82 ? -1.676 -4.766 -3.748 1.00 83.06 82 ASN A O 1
ATOM 578 N N . LEU A 1 83 ? -0.825 -6.726 -3.043 1.00 83.12 83 LEU A N 1
ATOM 579 C CA . LEU A 1 83 ? 0.404 -6.713 -3.841 1.00 83.12 83 LEU A CA 1
ATOM 580 C C . LEU A 1 83 ? 0.477 -7.871 -4.850 1.00 83.12 83 LEU A C 1
ATOM 582 O O . LEU A 1 83 ? 1.558 -8.170 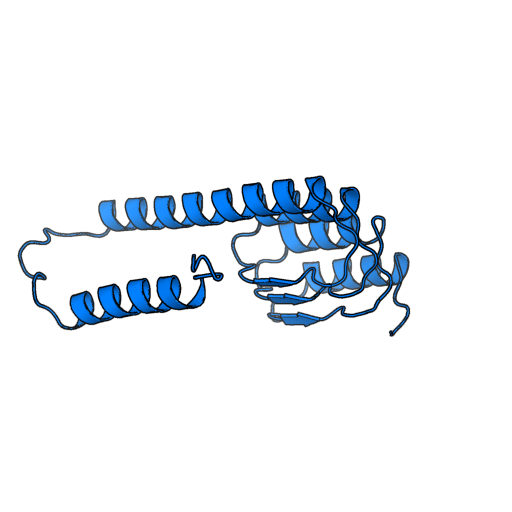-5.354 1.00 83.12 83 LEU A O 1
ATOM 586 N N . GLU A 1 84 ? -0.641 -8.511 -5.192 1.00 82.31 84 GLU A N 1
ATOM 587 C CA . GLU A 1 84 ? -0.668 -9.599 -6.177 1.00 82.31 84 GLU A CA 1
ATOM 588 C C . GLU A 1 84 ? -0.043 -9.204 -7.523 1.00 82.31 84 GLU A C 1
ATOM 590 O O . GLU A 1 84 ? -0.060 -8.045 -7.944 1.00 82.31 84 GLU A O 1
ATOM 595 N N . TYR A 1 85 ? 0.521 -10.186 -8.227 1.00 81.88 85 TYR A N 1
ATOM 596 C CA . TYR A 1 85 ? 1.179 -9.979 -9.523 1.00 81.88 85 TYR A CA 1
ATOM 597 C C . TYR A 1 85 ? 2.319 -8.940 -9.489 1.00 81.88 85 TYR A C 1
ATOM 599 O O . TYR A 1 85 ? 2.620 -8.295 -10.493 1.00 81.88 85 TYR A O 1
ATOM 607 N N . ASN A 1 86 ? 2.969 -8.767 -8.335 1.00 83.00 86 ASN A N 1
ATOM 608 C CA . ASN A 1 86 ? 4.244 -8.063 -8.211 1.00 83.00 86 ASN A CA 1
ATOM 609 C C . ASN A 1 86 ? 5.412 -9.057 -8.115 1.00 83.00 86 ASN A C 1
ATOM 611 O O . ASN A 1 86 ? 5.229 -10.270 -8.065 1.00 83.00 86 ASN A O 1
ATOM 615 N N . LEU A 1 87 ? 6.635 -8.534 -8.113 1.00 82.88 87 LEU A N 1
ATOM 616 C CA . LEU A 1 87 ? 7.884 -9.296 -8.159 1.00 82.88 87 LEU A CA 1
ATOM 617 C C . LEU A 1 87 ? 8.617 -9.225 -6.809 1.00 82.88 87 LEU A C 1
ATOM 619 O O . LEU A 1 87 ? 9.841 -9.096 -6.759 1.00 82.88 87 LEU A O 1
ATOM 623 N N . THR A 1 88 ? 7.863 -9.240 -5.708 1.00 74.12 88 THR A N 1
ATOM 624 C CA . THR A 1 88 ? 8.378 -9.033 -4.345 1.00 74.12 88 THR A CA 1
ATOM 625 C C . THR A 1 88 ? 9.381 -10.105 -3.923 1.00 74.12 88 THR A C 1
ATOM 627 O O . THR A 1 88 ? 10.333 -9.789 -3.210 1.00 74.12 88 THR A O 1
ATOM 630 N N . GLY A 1 89 ? 9.214 -11.337 -4.414 1.00 73.81 89 GLY A N 1
ATOM 631 C CA . GLY A 1 89 ? 10.039 -12.489 -4.048 1.00 73.81 89 GLY A CA 1
ATOM 632 C C . GLY A 1 89 ? 9.885 -12.884 -2.575 1.00 73.81 89 GLY A C 1
ATOM 633 O O . GLY A 1 89 ? 9.219 -12.195 -1.798 1.00 73.81 89 GLY A O 1
ATOM 634 N N . ASP A 1 90 ? 10.530 -13.982 -2.181 1.00 73.88 90 ASP A N 1
ATOM 635 C CA . ASP A 1 90 ? 10.401 -14.559 -0.833 1.00 73.88 90 ASP A CA 1
ATOM 636 C C . ASP A 1 90 ? 10.782 -13.560 0.272 1.00 73.88 90 ASP A C 1
ATOM 638 O O . ASP A 1 90 ? 10.072 -13.422 1.266 1.00 73.88 90 ASP A O 1
ATOM 642 N N . ASN A 1 91 ? 11.840 -12.772 0.050 1.00 72.56 91 ASN A N 1
ATOM 643 C CA . ASN A 1 91 ? 12.276 -11.733 0.987 1.00 72.56 91 ASN A CA 1
ATOM 644 C C . ASN A 1 91 ? 11.218 -10.634 1.172 1.00 72.56 91 ASN A C 1
ATOM 646 O O . ASN A 1 91 ? 10.970 -10.190 2.290 1.00 72.56 91 ASN A O 1
ATOM 650 N N . GLY A 1 92 ? 10.578 -10.191 0.083 1.00 68.81 92 GLY A N 1
ATOM 651 C CA . GLY A 1 92 ? 9.520 -9.185 0.159 1.00 68.81 92 GLY A CA 1
ATOM 652 C C . GLY A 1 92 ? 8.272 -9.718 0.865 1.00 68.81 92 GLY A C 1
ATOM 653 O O . GLY A 1 92 ? 7.662 -8.999 1.653 1.00 68.81 92 GLY A O 1
ATOM 654 N N . ALA A 1 93 ? 7.921 -10.986 0.633 1.00 73.69 93 ALA A N 1
ATOM 655 C CA . ALA A 1 93 ? 6.816 -11.649 1.323 1.00 73.69 93 ALA A CA 1
ATOM 656 C C . ALA A 1 93 ? 7.083 -11.802 2.831 1.00 73.69 93 ALA A C 1
ATOM 658 O O . ALA A 1 93 ? 6.193 -11.525 3.634 1.00 73.69 93 ALA A O 1
ATOM 659 N N . GLN A 1 94 ? 8.305 -12.176 3.222 1.00 74.81 94 GLN A N 1
ATOM 660 C CA . GLN A 1 94 ? 8.689 -12.311 4.629 1.00 74.81 94 GLN A CA 1
ATOM 661 C C . GLN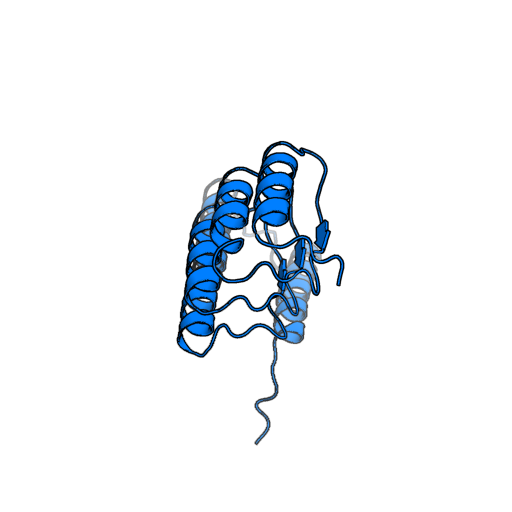 A 1 94 ? 8.571 -10.982 5.385 1.00 74.81 94 GLN A C 1
ATOM 663 O O . GLN A 1 94 ? 7.969 -10.933 6.455 1.00 74.81 94 GLN A O 1
ATOM 668 N N . VAL A 1 95 ? 9.095 -9.897 4.815 1.00 74.62 95 VAL A N 1
ATOM 669 C CA . VAL A 1 95 ? 9.067 -8.574 5.456 1.00 74.62 95 VAL A CA 1
ATOM 670 C C . VAL A 1 95 ? 7.630 -8.057 5.622 1.00 74.62 95 VAL A C 1
ATOM 672 O O . VAL A 1 95 ? 7.284 -7.496 6.660 1.00 74.62 95 VAL A O 1
ATOM 675 N N . LEU A 1 96 ? 6.760 -8.289 4.634 1.00 73.44 96 LEU A N 1
ATOM 676 C CA . LEU A 1 96 ? 5.337 -7.946 4.743 1.00 73.44 96 LEU A CA 1
ATOM 677 C C . LEU A 1 96 ? 4.616 -8.805 5.787 1.00 73.44 96 LEU A C 1
ATOM 679 O O . LEU A 1 96 ? 3.787 -8.292 6.537 1.00 73.44 96 LEU A O 1
ATOM 683 N N . TYR A 1 97 ? 4.940 -10.097 5.862 1.00 74.50 97 TYR A N 1
ATOM 684 C CA . TYR A 1 97 ? 4.391 -10.998 6.872 1.00 74.50 97 TYR A CA 1
ATOM 685 C C . TYR A 1 97 ? 4.762 -10.560 8.295 1.00 74.50 97 TYR A C 1
ATOM 687 O O . TYR A 1 97 ? 3.902 -10.548 9.177 1.00 74.50 97 TYR A O 1
ATOM 695 N N . GLU A 1 98 ? 6.015 -10.164 8.525 1.00 72.94 98 GLU A N 1
ATOM 696 C CA . GLU A 1 98 ? 6.474 -9.666 9.826 1.00 72.94 98 GLU A CA 1
ATOM 697 C C . GLU A 1 98 ? 5.751 -8.373 10.234 1.00 72.94 98 GLU A C 1
ATOM 699 O O . GLU A 1 98 ? 5.244 -8.298 11.356 1.00 72.94 98 GLU A O 1
ATOM 704 N N . ALA A 1 99 ? 5.602 -7.414 9.314 1.00 72.25 99 ALA A N 1
ATOM 705 C CA . ALA A 1 99 ? 4.869 -6.169 9.569 1.00 72.25 99 ALA A CA 1
ATOM 706 C C . ALA A 1 99 ? 3.382 -6.415 9.886 1.00 72.25 99 ALA A C 1
ATOM 708 O O . ALA A 1 99 ? 2.836 -5.862 10.841 1.00 72.25 99 ALA A O 1
ATOM 709 N N . LEU A 1 100 ? 2.719 -7.309 9.142 1.00 68.62 100 LEU A N 1
ATOM 710 C CA . LEU A 1 100 ? 1.325 -7.679 9.416 1.00 68.62 100 LEU A CA 1
ATOM 711 C C . LEU A 1 100 ? 1.180 -8.374 10.772 1.00 68.62 100 LEU A C 1
ATOM 713 O O . LEU A 1 100 ? 0.284 -8.046 11.549 1.00 68.62 100 LEU A O 1
ATOM 717 N N . LYS A 1 101 ? 2.074 -9.312 11.096 1.00 72.88 101 LYS A N 1
ATOM 718 C CA . LYS A 1 101 ? 2.088 -9.992 12.397 1.00 72.88 101 LYS A CA 1
ATOM 719 C C . LYS A 1 101 ? 2.218 -8.993 13.552 1.00 72.88 101 LYS A C 1
ATOM 721 O O . LYS A 1 101 ? 1.543 -9.161 14.571 1.00 72.88 101 LYS A O 1
ATOM 726 N N . GLN A 1 102 ? 3.051 -7.967 13.388 1.00 69.38 102 GLN A N 1
ATOM 727 C CA . GLN A 1 102 ? 3.230 -6.904 14.372 1.00 69.38 102 GLN A CA 1
ATOM 728 C C . GLN A 1 102 ? 1.955 -6.062 14.535 1.00 69.38 102 GLN A C 1
ATOM 730 O O . GLN A 1 102 ? 1.471 -5.923 15.657 1.00 69.38 102 GLN A O 1
ATOM 735 N N . LEU A 1 103 ? 1.334 -5.629 13.432 1.00 65.62 103 LEU A N 1
ATOM 736 C CA . LEU A 1 103 ? 0.038 -4.931 13.426 1.00 65.62 103 LEU A CA 1
ATOM 737 C C . LEU A 1 103 ? -1.046 -5.695 14.201 1.00 65.62 103 LEU A C 1
ATOM 739 O O . LEU A 1 103 ? -1.736 -5.120 15.046 1.00 65.62 103 LEU A O 1
ATOM 743 N N . TYR A 1 104 ? -1.181 -7.006 13.966 1.00 65.50 104 TYR A N 1
ATOM 744 C CA . TYR A 1 104 ? -2.128 -7.832 14.719 1.00 65.50 104 TYR A CA 1
ATOM 745 C C . TYR A 1 104 ? -1.762 -7.904 16.205 1.00 65.50 104 TYR A C 1
ATOM 747 O O . TYR A 1 104 ? -2.641 -7.747 17.054 1.00 65.50 104 TYR A O 1
ATOM 755 N N . SER A 1 105 ? -0.485 -8.116 16.540 1.00 70.25 105 SER A N 1
ATOM 756 C CA . SER A 1 105 ? -0.016 -8.156 17.932 1.00 70.25 105 SER A CA 1
ATOM 757 C C . SER A 1 105 ? -0.337 -6.859 18.679 1.00 70.25 105 SER A C 1
ATOM 759 O O . SER A 1 105 ? -0.879 -6.906 19.788 1.00 70.25 105 SER A O 1
ATOM 761 N N . ASP A 1 106 ? -0.078 -5.711 18.059 1.00 67.62 106 ASP A N 1
ATOM 762 C CA . ASP A 1 106 ? -0.287 -4.393 18.659 1.00 67.62 106 ASP A CA 1
ATOM 763 C C . ASP A 1 106 ? -1.775 -4.066 18.801 1.00 67.62 106 ASP A C 1
ATOM 765 O O . ASP A 1 106 ? -2.214 -3.610 19.861 1.00 67.62 106 ASP A O 1
ATOM 769 N N . HIS A 1 107 ? -2.591 -4.410 17.801 1.00 62.78 107 HIS A N 1
ATOM 770 C CA . HIS A 1 107 ? -4.046 -4.308 17.895 1.00 62.78 107 HIS A CA 1
ATOM 771 C C . HIS A 1 107 ? -4.608 -5.178 19.036 1.00 62.78 107 HIS A C 1
ATOM 773 O O . HIS A 1 107 ? -5.406 -4.712 19.853 1.00 62.78 107 HIS A O 1
ATOM 779 N N . PHE A 1 108 ? -4.151 -6.428 19.176 1.00 59.62 108 PHE A N 1
ATOM 780 C CA . PHE A 1 108 ? -4.555 -7.297 20.289 1.00 59.62 108 PHE A CA 1
ATOM 781 C C . PHE A 1 108 ? -4.064 -6.790 21.656 1.00 59.62 108 PHE A C 1
ATOM 783 O O . PHE A 1 108 ? -4.781 -6.933 22.653 1.00 59.62 108 PHE A O 1
ATOM 790 N N . ALA A 1 109 ? -2.871 -6.196 21.732 1.00 63.44 109 ALA A N 1
ATOM 791 C CA . ALA A 1 109 ? -2.347 -5.588 22.954 1.00 63.44 109 ALA A CA 1
ATOM 792 C C . ALA A 1 109 ? -3.180 -4.368 23.383 1.00 63.44 109 ALA A C 1
ATOM 794 O O . ALA A 1 109 ? -3.531 -4.248 24.561 1.00 63.44 109 ALA A O 1
ATOM 795 N N . LEU A 1 110 ? -3.583 -3.523 22.429 1.00 58.47 110 LEU A N 1
ATOM 796 C CA . LEU A 1 110 ? -4.488 -2.394 22.658 1.00 58.47 110 LEU A CA 1
ATOM 797 C C . LEU A 1 110 ? -5.849 -2.853 23.190 1.00 58.47 110 LEU A C 1
ATOM 799 O O . LEU A 1 110 ? -6.327 -2.284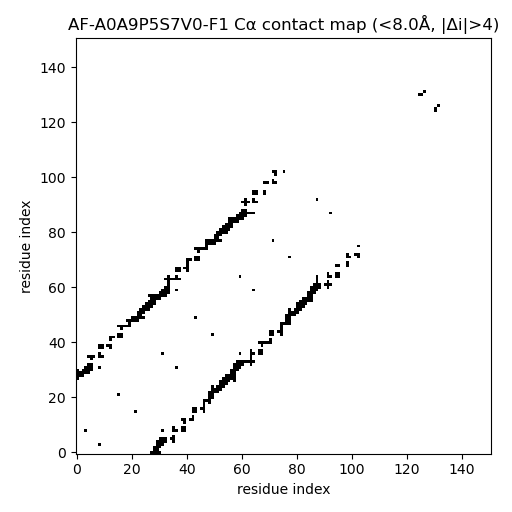 24.173 1.00 58.47 110 LEU A O 1
ATOM 803 N N . LEU A 1 111 ? -6.434 -3.915 22.622 1.00 52.59 111 LEU A N 1
ATOM 804 C CA . LEU A 1 111 ? -7.706 -4.490 23.087 1.00 52.59 111 LEU A CA 1
ATOM 805 C C . LEU A 1 111 ? -7.621 -5.045 24.517 1.00 52.59 111 LEU A C 1
ATOM 807 O O . LEU A 1 111 ? -8.559 -4.905 25.306 1.00 52.59 111 LEU A O 1
ATOM 811 N N . LYS A 1 112 ? -6.497 -5.670 24.888 1.00 58.97 112 LYS A N 1
ATOM 812 C CA . LYS A 1 112 ? -6.273 -6.136 26.268 1.00 58.97 112 LYS A CA 1
ATOM 813 C C . LYS A 1 112 ? -6.147 -4.964 27.241 1.00 58.97 112 LYS A C 1
ATOM 815 O O . LYS A 1 112 ? -6.742 -5.023 28.316 1.00 58.97 112 LYS A O 1
ATOM 820 N N . LYS A 1 113 ? -5.435 -3.902 26.849 1.00 58.78 113 LYS A N 1
ATOM 821 C CA . LYS A 1 113 ? -5.234 -2.695 27.663 1.00 58.78 113 LYS A CA 1
ATOM 822 C C . LYS A 1 113 ? -6.536 -1.917 27.892 1.00 58.78 113 LYS A C 1
ATOM 824 O O . LYS A 1 113 ? -6.867 -1.603 29.033 1.00 58.78 113 LYS A O 1
ATOM 829 N N . THR A 1 114 ? -7.340 -1.703 26.849 1.00 44.91 114 THR A N 1
ATOM 830 C CA . THR A 1 114 ? -8.669 -1.072 26.994 1.00 44.91 114 THR A CA 1
ATOM 831 C C . THR A 1 114 ? -9.614 -1.919 27.847 1.00 44.91 114 THR A C 1
ATOM 833 O O . THR A 1 114 ? -10.378 -1.376 28.641 1.00 44.91 114 THR A O 1
ATOM 836 N N . ARG A 1 115 ? -9.528 -3.254 27.776 1.00 46.53 115 ARG A N 1
ATOM 837 C CA . ARG A 1 115 ? -10.316 -4.155 28.634 1.00 46.53 115 ARG A CA 1
ATOM 838 C C . ARG A 1 115 ? -9.910 -4.099 30.111 1.00 46.53 115 ARG A C 1
ATOM 840 O O . ARG A 1 115 ? -10.782 -4.293 30.956 1.00 46.53 115 ARG A O 1
ATOM 847 N N . SER A 1 116 ? -8.637 -3.849 30.429 1.00 51.31 116 SER A N 1
ATOM 848 C CA . SER A 1 116 ? -8.195 -3.623 31.815 1.00 51.31 116 SER A CA 1
ATOM 849 C C . SER A 1 116 ? -8.538 -2.227 32.339 1.00 51.31 116 SER A C 1
ATOM 851 O O . SER A 1 116 ? -8.735 -2.076 33.539 1.00 51.31 116 SER A O 1
ATOM 853 N N . GLU A 1 117 ? -8.651 -1.226 31.461 1.00 51.69 117 GLU A N 1
ATOM 854 C CA . GLU A 1 117 ? -8.928 0.170 31.836 1.00 51.69 117 GLU A CA 1
ATOM 855 C C . GLU A 1 117 ? -10.435 0.517 31.853 1.00 51.69 117 GLU A C 1
ATOM 857 O O . GLU A 1 117 ? -10.827 1.472 32.519 1.00 51.69 117 GLU A O 1
ATOM 862 N N . GLN A 1 118 ? -11.304 -0.268 31.195 1.00 44.88 118 GLN A N 1
ATOM 863 C CA . GLN A 1 118 ? -12.755 -0.010 31.106 1.00 44.88 118 GLN A CA 1
ATOM 864 C C . GLN A 1 118 ? -13.681 -1.110 31.665 1.00 44.88 118 GLN A C 1
ATOM 866 O O . GLN A 1 118 ? -14.794 -1.265 31.156 1.00 44.88 118 GLN A O 1
ATOM 871 N N . LYS A 1 119 ? -13.319 -1.891 32.698 1.00 47.25 119 LYS A N 1
ATOM 872 C CA . LYS A 1 119 ? -14.300 -2.864 33.233 1.00 47.25 119 LYS A CA 1
ATOM 873 C C . LYS A 1 119 ? -14.555 -2.874 34.745 1.00 47.25 119 LYS A C 1
ATOM 875 O O . LYS A 1 119 ? -13.697 -3.338 35.492 1.00 47.25 119 LYS A O 1
ATOM 880 N N . PRO A 1 120 ? -15.781 -2.496 35.192 1.00 49.50 120 PRO A N 1
ATOM 881 C CA . PRO A 1 120 ? -16.340 -3.001 36.447 1.00 49.50 120 PRO A CA 1
ATOM 882 C C . PRO A 1 120 ? -16.530 -4.534 36.372 1.00 49.50 120 PRO A C 1
ATOM 884 O O . PRO A 1 120 ? -16.519 -5.114 35.279 1.00 49.50 120 PRO A O 1
ATOM 887 N N . PRO A 1 121 ? -16.655 -5.230 37.517 1.00 44.81 121 PRO A N 1
ATOM 888 C CA . PRO A 1 121 ? -16.396 -6.665 37.600 1.00 44.81 121 PRO A CA 1
ATOM 889 C C . PRO A 1 121 ? -17.362 -7.524 36.761 1.00 44.81 121 PRO A C 1
ATOM 891 O O . PRO A 1 121 ? -18.572 -7.320 36.721 1.00 44.81 121 PRO A O 1
ATOM 894 N N . LEU A 1 122 ? -16.778 -8.513 36.076 1.00 52.44 122 LEU A N 1
ATOM 895 C CA . LEU A 1 122 ? -17.317 -9.236 34.913 1.00 52.44 122 LEU A CA 1
ATOM 896 C C . LEU A 1 122 ? -18.217 -10.452 35.209 1.00 52.44 122 LEU A C 1
ATOM 898 O O . LEU A 1 122 ? -18.485 -11.249 34.309 1.00 52.44 122 LEU A O 1
ATOM 902 N N . TRP A 1 123 ? -18.693 -10.630 36.436 1.00 51.53 123 TRP A N 1
ATOM 903 C CA . TRP A 1 123 ? -19.391 -11.863 36.824 1.00 51.53 123 TRP A CA 1
ATOM 904 C C . TRP A 1 123 ? -20.834 -11.988 36.292 1.00 51.53 123 TRP A C 1
ATOM 906 O O . TRP A 1 123 ? -21.403 -13.067 36.372 1.00 51.53 123 TRP A O 1
ATOM 916 N N . HIS A 1 124 ? -21.402 -10.950 35.663 1.00 47.94 124 HIS A N 1
ATOM 917 C CA . HIS A 1 124 ? -22.781 -10.979 35.138 1.00 47.94 124 HIS A CA 1
ATOM 918 C C . HIS A 1 124 ? -22.941 -11.306 33.639 1.00 47.94 124 HIS A C 1
ATOM 920 O O . HIS A 1 124 ? -24.068 -11.456 33.182 1.00 47.94 124 HIS A O 1
ATOM 926 N N . TYR A 1 125 ? -21.865 -11.379 32.843 1.00 50.62 125 TYR A N 1
ATOM 927 C CA . TYR A 1 125 ? -21.979 -11.413 31.366 1.00 50.62 125 TYR A CA 1
ATOM 928 C C . TYR A 1 125 ? -21.776 -12.788 30.707 1.00 50.62 125 TYR A C 1
ATOM 930 O O . TYR A 1 125 ? -21.853 -12.896 29.477 1.00 50.62 125 TYR A O 1
ATOM 938 N N . TRP A 1 126 ? -21.537 -13.838 31.493 1.00 39.91 126 TRP A N 1
ATOM 939 C CA . TRP A 1 126 ? -21.439 -15.202 30.972 1.00 39.91 126 TRP A CA 1
ATOM 940 C C . TRP A 1 126 ? -22.831 -15.685 30.537 1.00 39.91 126 TRP A C 1
ATOM 942 O O . TRP A 1 126 ? -23.744 -15.743 31.352 1.00 39.91 126 TRP A O 1
ATOM 952 N N . GLY A 1 127 ? -22.995 -15.986 29.241 1.00 51.06 127 GLY A N 1
ATOM 953 C CA . GLY A 1 127 ? -24.269 -16.424 28.644 1.00 51.06 127 GLY A CA 1
ATOM 954 C C . GLY A 1 127 ? -25.081 -15.336 27.925 1.00 51.06 127 GLY A C 1
ATOM 955 O O . GLY A 1 127 ? -26.199 -15.602 27.493 1.00 51.06 127 GLY A O 1
ATOM 956 N N . SER A 1 128 ? -24.549 -14.117 27.776 1.00 52.59 128 SER A N 1
ATOM 957 C CA . SER A 1 128 ? -25.251 -13.043 27.058 1.00 52.59 128 SER A CA 1
ATOM 958 C C . SER A 1 128 ? -25.127 -13.164 25.525 1.00 52.59 128 SER A C 1
ATOM 960 O O . SER A 1 128 ? -24.068 -13.557 25.027 1.00 52.59 128 SER A O 1
ATOM 962 N N . PRO A 1 129 ? -26.149 -12.740 24.751 1.00 53.16 129 PRO A N 1
ATOM 963 C CA . PRO A 1 129 ? -26.104 -12.732 23.284 1.00 53.16 129 PRO A CA 1
ATOM 964 C C . PRO A 1 129 ? -24.927 -11.938 22.700 1.00 53.16 129 PRO A C 1
ATOM 966 O O . PRO A 1 129 ? -24.427 -12.274 21.634 1.00 53.16 129 PRO A O 1
ATOM 969 N N . ALA A 1 130 ? -24.443 -10.916 23.416 1.00 46.53 130 ALA A N 1
ATOM 970 C CA . ALA A 1 130 ? -23.277 -10.132 23.013 1.00 46.53 130 ALA A CA 1
ATOM 971 C C . ALA A 1 130 ? -21.968 -10.943 23.064 1.00 46.53 130 ALA A C 1
ATOM 973 O O . ALA A 1 130 ? -21.090 -10.748 22.228 1.00 46.53 130 ALA A O 1
ATOM 974 N N . PHE A 1 131 ? -21.836 -11.870 24.019 1.00 60.53 131 PHE A N 1
ATOM 975 C CA . PHE A 1 131 ? -20.688 -12.776 24.089 1.00 60.53 131 PHE A CA 1
ATOM 976 C C . PHE A 1 131 ? -20.752 -13.839 22.987 1.00 60.53 131 PHE A C 1
ATOM 978 O O . PHE A 1 131 ? -19.735 -14.121 22.357 1.00 60.53 131 PHE A O 1
ATOM 985 N N . ASP A 1 132 ? -21.947 -14.370 22.714 1.00 57.66 132 ASP A N 1
ATOM 986 C CA . ASP A 1 132 ? -22.154 -15.338 21.632 1.00 57.66 132 ASP A CA 1
ATOM 987 C C . ASP A 1 132 ? -21.929 -14.695 20.250 1.00 57.66 132 ASP A C 1
ATOM 989 O O . ASP A 1 132 ? -21.287 -15.291 19.389 1.00 57.66 132 ASP A O 1
ATOM 993 N N . TRP A 1 133 ? -22.344 -13.435 20.061 1.00 61.22 133 TRP A N 1
ATOM 994 C CA . TRP A 1 133 ? -22.030 -12.641 18.866 1.00 61.22 133 TRP A CA 1
ATOM 995 C C . TRP A 1 133 ? -20.519 -12.435 18.700 1.00 61.22 133 TRP A C 1
ATOM 997 O O . TRP A 1 133 ? -19.969 -12.698 17.635 1.00 61.22 133 TRP A O 1
ATOM 1007 N N . MET A 1 134 ? -19.821 -12.051 19.772 1.00 49.00 134 MET A N 1
ATOM 1008 C CA . MET A 1 134 ? -18.377 -11.806 19.734 1.00 49.00 134 MET A CA 1
ATOM 1009 C C . MET A 1 134 ? -17.575 -13.085 19.438 1.00 49.00 134 MET A C 1
ATOM 1011 O O . MET A 1 134 ? -16.584 -13.036 18.712 1.00 49.00 134 MET A O 1
ATOM 1015 N N . LEU A 1 135 ? -18.002 -14.239 19.960 1.00 57.38 135 LEU A N 1
ATOM 1016 C CA . LEU A 1 135 ? -17.370 -15.527 19.667 1.00 57.38 135 LEU A CA 1
ATOM 1017 C C . LEU A 1 135 ? -17.623 -15.963 18.213 1.00 57.38 135 LEU A C 1
ATOM 1019 O O . LEU A 1 135 ? -16.709 -16.466 17.560 1.00 57.38 135 LEU A O 1
ATOM 1023 N N . ARG A 1 136 ? -18.831 -15.722 17.688 1.00 59.69 136 ARG A N 1
ATOM 1024 C CA . ARG A 1 136 ? -19.190 -15.997 16.286 1.00 59.69 136 ARG A CA 1
ATOM 1025 C C . ARG A 1 136 ? -18.403 -15.138 15.303 1.00 59.69 136 ARG A C 1
ATOM 1027 O O . ARG A 1 136 ? -17.961 -15.671 14.290 1.00 59.69 136 ARG A O 1
ATOM 1034 N N . GLU A 1 137 ? -18.160 -13.870 15.621 1.00 52.62 137 GLU A N 1
ATOM 1035 C CA . GLU A 1 137 ? -17.417 -12.971 14.731 1.00 52.62 137 GLU A CA 1
ATOM 1036 C C . GLU A 1 137 ? -15.920 -13.253 14.714 1.00 52.62 137 GLU A C 1
ATOM 1038 O O . GLU A 1 137 ? -15.296 -13.256 13.653 1.00 52.62 137 GLU A O 1
ATOM 1043 N N . VAL A 1 138 ? -15.352 -13.636 15.858 1.00 51.38 138 VAL A N 1
ATOM 1044 C CA . VAL A 1 138 ? -13.970 -14.127 15.915 1.00 51.38 138 VAL A CA 1
ATOM 1045 C C . VAL A 1 138 ? -13.819 -15.447 15.145 1.00 51.38 138 VAL A C 1
ATOM 1047 O O . VAL A 1 138 ? -12.833 -15.627 14.432 1.00 51.38 138 VAL A O 1
ATOM 1050 N N . LEU A 1 139 ? -14.796 -16.357 15.219 1.00 51.06 139 LEU A N 1
ATOM 1051 C CA . LEU A 1 139 ? -14.770 -17.621 14.472 1.00 51.06 139 LEU A CA 1
ATOM 1052 C C . LEU A 1 139 ? -14.993 -17.437 12.959 1.00 51.06 139 LEU A C 1
ATOM 1054 O O . LEU A 1 139 ? -14.336 -18.126 12.179 1.00 51.06 139 LEU A O 1
ATOM 1058 N N . HIS A 1 140 ? -15.848 -16.502 12.528 1.00 45.53 140 HIS A N 1
ATOM 1059 C CA . HIS A 1 140 ? -16.043 -16.188 11.104 1.00 45.53 140 HIS A CA 1
ATOM 1060 C C . HIS A 1 140 ? -14.785 -15.598 10.466 1.00 45.53 140 HIS A C 1
ATOM 1062 O O . HIS A 1 140 ? -14.400 -16.013 9.374 1.00 45.53 140 HIS A O 1
ATOM 1068 N N . ILE A 1 141 ? -14.100 -14.685 11.156 1.00 44.28 141 ILE A N 1
ATOM 1069 C CA . ILE A 1 141 ? -12.867 -14.069 10.648 1.00 44.28 141 ILE A CA 1
ATOM 1070 C C . ILE A 1 141 ? -11.743 -15.111 10.529 1.00 44.28 141 ILE A C 1
ATOM 1072 O O . ILE A 1 141 ? -11.005 -15.114 9.546 1.00 44.28 141 ILE A O 1
ATOM 1076 N N . LEU A 1 142 ? -11.656 -16.059 11.469 1.00 40.06 142 LEU A N 1
ATOM 1077 C CA . LEU A 1 142 ? -10.701 -17.173 11.395 1.00 40.06 142 LEU A CA 1
ATOM 1078 C C . LEU A 1 142 ? -11.041 -18.191 10.291 1.00 40.06 142 LEU A C 1
ATOM 1080 O O . LEU A 1 142 ? -10.142 -18.859 9.782 1.00 40.06 142 LEU A O 1
ATOM 1084 N N . ALA A 1 143 ? -12.311 -18.311 9.895 1.00 44.69 143 ALA A N 1
ATOM 1085 C CA . ALA A 1 143 ? -12.734 -19.194 8.808 1.00 44.69 143 ALA A CA 1
ATOM 1086 C C . ALA A 1 143 ? -12.381 -18.644 7.414 1.00 44.69 143 ALA A C 1
ATOM 1088 O O . ALA A 1 143 ? -12.106 -19.429 6.508 1.00 44.69 143 ALA A O 1
ATOM 1089 N N . ILE A 1 144 ? -12.330 -17.316 7.253 1.00 46.12 144 ILE A N 1
ATOM 1090 C CA . ILE A 1 144 ? -11.978 -16.643 5.988 1.00 46.12 144 ILE A CA 1
ATOM 1091 C C . ILE A 1 144 ? -10.487 -16.831 5.635 1.00 46.12 144 ILE A C 1
ATOM 1093 O O . ILE A 1 144 ? -10.124 -16.806 4.464 1.00 46.12 144 ILE A O 1
ATOM 1097 N N . PHE A 1 145 ? -9.629 -17.099 6.627 1.00 40.50 145 PHE A N 1
ATOM 1098 C CA . PHE A 1 145 ? -8.173 -17.218 6.470 1.00 40.50 145 PHE A CA 1
ATOM 1099 C C . PHE A 1 145 ? -7.622 -18.648 6.611 1.00 40.50 145 PHE A C 1
ATOM 1101 O O . PHE A 1 145 ? -6.458 -18.81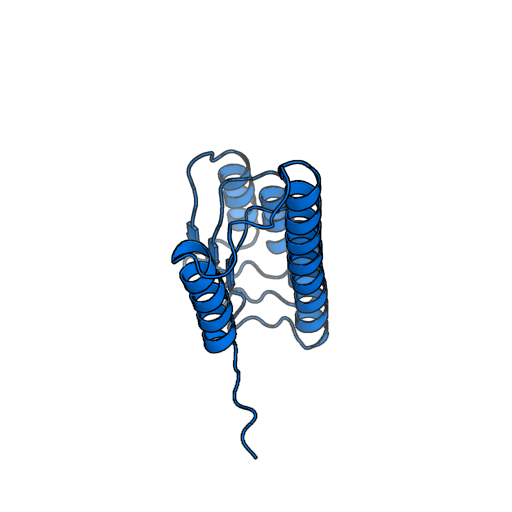8 6.964 1.00 40.50 145 PHE A O 1
ATOM 1108 N N . LYS A 1 146 ? -8.397 -19.700 6.317 1.00 37.09 146 LYS A N 1
ATOM 1109 C CA . LYS A 1 146 ? -7.795 -21.022 6.061 1.00 37.09 146 LYS A CA 1
ATOM 1110 C C . LYS A 1 146 ? -7.322 -21.101 4.601 1.00 37.09 146 LYS A C 1
ATOM 1112 O O . LYS A 1 146 ? -8.162 -21.357 3.739 1.00 37.09 146 LYS A O 1
ATOM 1117 N N . PRO A 1 147 ? -6.020 -20.961 4.277 1.00 39.97 147 PRO A N 1
ATOM 1118 C CA . PRO A 1 147 ? -5.519 -21.559 3.058 1.00 39.97 147 PRO A CA 1
ATOM 1119 C C . PRO A 1 147 ? -5.499 -23.077 3.251 1.00 39.97 147 PRO A C 1
ATOM 1121 O O . PRO A 1 147 ? -5.260 -23.597 4.342 1.00 39.97 147 PRO A O 1
ATOM 1124 N N . VAL A 1 148 ? -5.806 -23.767 2.162 1.00 45.00 148 VAL A N 1
ATOM 1125 C CA . VAL A 1 148 ? -5.736 -25.212 1.973 1.00 45.00 148 VAL A CA 1
ATOM 1126 C C . VAL A 1 148 ? -4.455 -25.782 2.594 1.00 45.00 148 VAL A C 1
ATOM 1128 O O . VAL A 1 148 ? -3.376 -25.687 2.022 1.00 45.00 148 VAL A O 1
ATOM 1131 N N . VAL A 1 149 ? -4.590 -26.413 3.757 1.00 41.66 149 VAL A N 1
ATOM 1132 C CA . VAL A 1 149 ? -3.739 -27.534 4.152 1.00 41.66 149 VAL A CA 1
ATOM 1133 C C . VAL A 1 149 ? -4.690 -28.706 4.320 1.00 41.66 149 VAL A C 1
ATOM 1135 O O . VAL A 1 149 ? -5.263 -28.934 5.384 1.00 41.66 149 VAL A O 1
ATOM 1138 N N . SER A 1 150 ? -4.944 -29.381 3.207 1.00 37.31 150 SER A N 1
ATOM 1139 C CA . SER A 1 150 ? -5.587 -30.685 3.182 1.00 37.31 150 SER A CA 1
ATOM 1140 C C . SER A 1 150 ? -4.643 -31.653 2.484 1.00 37.31 150 SER A C 1
ATOM 1142 O O . SER A 1 150 ? -4.398 -31.482 1.289 1.00 37.31 150 SER A O 1
ATOM 1144 N N . LEU A 1 151 ? -4.236 -32.653 3.276 1.00 37.34 151 LEU A N 1
ATOM 1145 C CA . LEU A 1 151 ? -3.415 -33.839 2.996 1.00 37.34 151 LEU A CA 1
ATOM 1146 C C . LEU A 1 151 ? -1.896 -33.634 3.022 1.00 37.34 151 LEU A C 1
ATOM 1148 O O . LEU A 1 151 ? -1.346 -32.988 2.109 1.00 37.34 151 LEU A O 1
#

Radius of gyration: 18.74 Å; Cα contacts (8 Å, |Δi|>4): 216; chains: 1; bounding box: 39×49×55 Å

Solvent-accessible surface area (backbone atoms only — not comparable to full-atom values): 7919 Å² total; per-residue (Å²): 108,80,68,46,23,42,68,43,31,40,56,47,17,59,52,48,38,70,41,83,76,50,36,70,48,80,48,57,32,19,54,28,26,46,76,12,26,48,38,39,16,61,16,41,54,66,31,76,44,38,30,36,40,35,41,26,44,13,59,27,23,36,69,11,36,49,34,38,24,65,14,46,70,67,23,85,45,56,79,43,77,42,58,54,74,40,56,27,55,72,69,15,52,51,48,40,50,53,29,50,52,47,51,52,52,54,54,53,50,50,54,52,51,51,55,72,75,72,59,77,85,73,85,82,55,82,88,37,71,68,54,55,48,53,54,50,54,56,50,53,58,58,61,76,68,64,74,92,84,77,135

Nearest PDB structures (foldseek):
  8j07-assembly1_5  TM=8.732E-01  e=2.833E-06  Homo sapiens
  5irn-assembly1_A  TM=9.769E-01  e=2.593E-05  Oryctolagus cuniculus
  8glv-assembly1_Ez  TM=9.222E-01  e=2.593E-05  Chlamydomonas reinhardtii
  5wfn-assembly2_D  TM=6.578E-01  e=3.193E-06  Homo sapiens
  4k17-assembly1_A  TM=7.730E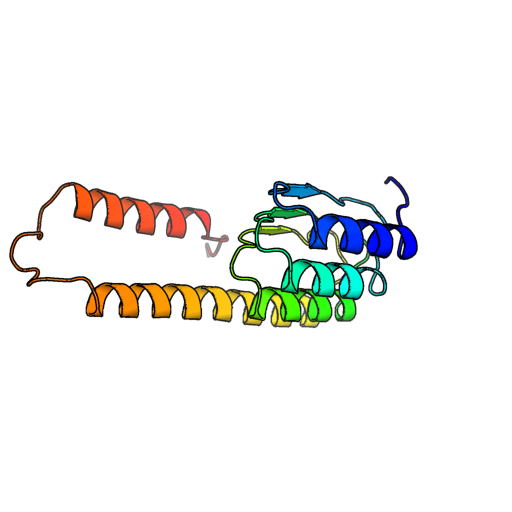-01  e=9.109E-05  Mus musculus